Protein AF-A0A7S3DWT5-F1 (afdb_monomer)

Radius of gyration: 34.5 Å; Cα contacts (8 Å, |Δi|>4): 45; chains: 1; bounding box: 76×50×93 Å

Sequence (150 aa):
YCMEPTTTLDHSQDEDDEPHQQQDGHSQRAEASSRASPSSTSQSESSSSGWTCEYCTFCNPRAQFLTCEMCQMVRHGTTAERNATTAVQTTPRDAPPSQARVNHASQEDSHERRLIQERFQEMLQLQREMEQSLQFKSPSSSIVPCCSSA

Mean predicted aligned error: 20.9 Å

pLDDT: mean 72.63, std 17.85, range [43.81, 98.62]

Solvent-accessible surface area (backbone atoms only — not comparable to full-atom values): 10776 Å² total; per-residue (Å²): 140,84,84,81,87,86,77,85,86,82,84,86,77,92,78,88,82,77,82,83,80,80,84,82,89,82,83,86,82,93,78,92,77,85,88,79,86,81,83,72,80,74,77,80,65,88,66,67,63,42,47,66,37,91,86,78,67,48,75,35,66,54,60,87,55,59,46,35,87,88,78,63,48,68,63,86,76,83,74,84,71,78,84,78,84,86,76,87,80,94,77,93,76,96,69,85,78,77,76,76,70,68,62,59,66,58,50,54,55,55,50,52,53,50,53,52,51,50,54,52,50,50,51,54,50,52,53,50,51,52,53,52,56,55,60,74,64,54,74,77,78,73,75,72,78,79,81,80,83,130

Secondary structure (DSSP, 8-sta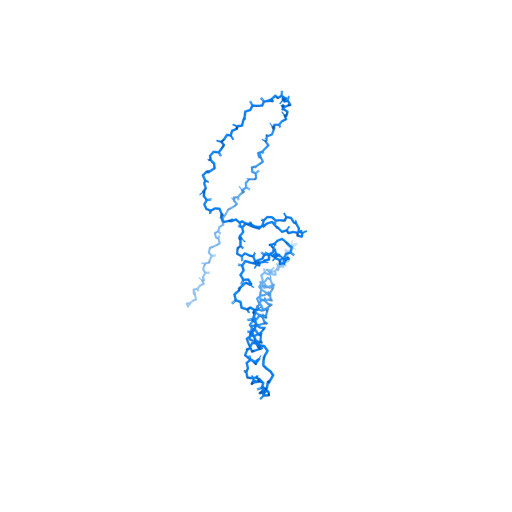te):
--------------------------------------------------EE-TTT--EES-TT-SB-TTT-PBPTT-TTSTTSS-------------GGGHHHHHHHHHHHHHHHHHHHHHHHHHHHHHHHHHHHTS------------

Organism: NCBI:txid265537

Structure (mmCIF, N/CA/C/O backbone):
data_AF-A0A7S3DWT5-F1
#
_entry.id   AF-A0A7S3DWT5-F1
#
loop_
_atom_site.group_PDB
_atom_site.id
_atom_site.type_symbol
_atom_site.label_atom_id
_atom_site.label_alt_id
_atom_site.label_comp_id
_atom_site.label_asym_id
_atom_site.label_entity_id
_atom_site.label_seq_id
_atom_site.pdbx_PDB_ins_code
_atom_site.Cartn_x
_atom_site.Cartn_y
_atom_site.Cartn_z
_atom_site.occupancy
_atom_site.B_iso_or_equiv
_atom_site.auth_seq_id
_atom_site.auth_comp_id
_atom_site.auth_asym_id
_atom_site.auth_atom_id
_atom_site.pdbx_PDB_model_num
ATOM 1 N N . TYR A 1 1 ? 2.641 10.575 56.940 1.00 43.81 1 TYR A N 1
ATOM 2 C CA . TYR A 1 1 ? 2.429 11.592 55.896 1.00 43.81 1 TYR A CA 1
ATOM 3 C C . TYR A 1 1 ? 2.247 10.858 54.583 1.00 43.81 1 TYR A C 1
ATOM 5 O O . TYR A 1 1 ? 3.229 10.487 53.960 1.00 43.81 1 TYR A O 1
ATOM 13 N N . CYS A 1 2 ? 0.997 10.566 54.233 1.00 47.12 2 CYS A N 1
ATOM 14 C CA . CYS A 1 2 ? 0.618 10.039 52.927 1.00 47.12 2 CYS A CA 1
ATOM 15 C C . CYS A 1 2 ? -0.131 11.169 52.228 1.00 47.12 2 CYS A C 1
ATOM 17 O O . CYS A 1 2 ? -1.087 11.689 52.799 1.00 47.12 2 CYS A O 1
ATOM 19 N N . MET A 1 3 ? 0.346 11.596 51.063 1.00 60.84 3 MET A N 1
ATOM 20 C CA . MET A 1 3 ? -0.394 12.512 50.201 1.00 60.84 3 MET A CA 1
ATOM 21 C C . MET A 1 3 ? -0.996 11.685 49.072 1.00 60.84 3 MET A C 1
ATOM 23 O O . MET A 1 3 ? -0.262 11.019 48.345 1.00 60.84 3 MET A O 1
ATOM 27 N N . GLU A 1 4 ? -2.321 11.687 48.974 1.00 64.19 4 GLU A N 1
ATOM 28 C CA . GLU A 1 4 ? -3.053 11.082 47.862 1.00 64.19 4 GLU A CA 1
ATOM 29 C C . GLU A 1 4 ? -3.165 12.092 46.708 1.00 64.19 4 GLU A C 1
ATOM 31 O O . GLU A 1 4 ? -3.344 13.286 46.969 1.00 64.19 4 GLU A O 1
ATOM 36 N N . PRO A 1 5 ? -3.058 11.662 45.437 1.00 69.88 5 PRO A N 1
ATOM 37 C CA . PRO A 1 5 ? -3.214 12.563 44.307 1.00 69.88 5 PRO A CA 1
ATOM 38 C C . PRO A 1 5 ? -4.693 12.737 43.935 1.00 69.88 5 PRO A C 1
ATOM 40 O O . PRO A 1 5 ? -5.355 11.817 43.456 1.00 69.88 5 PRO A O 1
ATOM 43 N N . THR A 1 6 ? -5.189 13.961 44.100 1.00 66.88 6 THR A N 1
ATOM 44 C CA . THR A 1 6 ? -6.452 14.433 43.526 1.00 66.88 6 THR A CA 1
ATOM 45 C C . THR A 1 6 ? -6.282 14.572 42.014 1.00 66.88 6 THR A C 1
ATOM 47 O O . THR A 1 6 ? -5.525 15.427 41.557 1.00 66.88 6 THR A O 1
ATOM 50 N N . THR A 1 7 ? -6.978 13.756 41.223 1.00 66.75 7 THR A N 1
ATOM 51 C CA . THR A 1 7 ? -7.114 13.992 39.778 1.00 66.75 7 THR A CA 1
ATOM 52 C C . THR A 1 7 ? -8.559 14.353 39.466 1.00 66.75 7 THR A C 1
ATOM 54 O O . THR A 1 7 ? -9.472 13.535 39.511 1.00 66.75 7 THR A O 1
ATOM 57 N N . THR A 1 8 ? -8.747 15.646 39.230 1.00 68.19 8 THR A N 1
ATOM 58 C CA . THR A 1 8 ? -9.941 16.280 38.679 1.00 68.19 8 THR A CA 1
ATOM 59 C C . THR A 1 8 ? -10.187 15.773 37.264 1.00 68.19 8 THR A C 1
ATOM 61 O O . THR A 1 8 ? -9.349 15.936 36.379 1.00 68.19 8 THR A O 1
ATOM 64 N N . LEU A 1 9 ? -11.344 15.147 37.085 1.00 62.72 9 LEU A N 1
ATOM 65 C CA . LEU A 1 9 ? -11.903 14.723 35.812 1.00 62.72 9 LEU A CA 1
ATOM 66 C C . LEU A 1 9 ? -12.648 15.931 35.235 1.00 62.72 9 LEU A C 1
ATOM 68 O O . LEU A 1 9 ? -13.751 16.238 35.683 1.00 62.72 9 LEU A O 1
ATOM 72 N N . ASP A 1 10 ? -11.998 16.657 34.326 1.00 63.50 10 ASP A N 1
ATOM 73 C CA . ASP A 1 10 ? -12.624 17.751 33.585 1.00 63.50 10 ASP A CA 1
ATOM 74 C C . ASP A 1 10 ? -13.220 17.231 32.272 1.00 63.50 10 ASP A C 1
ATOM 76 O O . ASP A 1 10 ? -12.711 16.302 31.641 1.00 63.50 10 ASP A O 1
ATOM 80 N N . HIS A 1 11 ? -14.370 17.798 31.951 1.00 70.75 11 HIS A N 1
ATOM 81 C CA . HIS A 1 11 ? -15.448 17.265 31.145 1.00 70.75 11 HIS A CA 1
ATOM 82 C C . HIS A 1 11 ? -15.814 18.358 30.153 1.00 70.75 11 HIS A C 1
ATOM 84 O O . HIS A 1 11 ? -16.359 19.367 30.584 1.00 70.75 11 HIS A O 1
ATOM 90 N N . SER A 1 12 ? -15.496 18.201 28.870 1.00 56.44 12 SER A N 1
ATOM 91 C CA . SER A 1 12 ? -15.912 19.093 27.771 1.00 56.44 12 SER A CA 1
ATOM 92 C C . SER A 1 12 ? -15.417 18.491 26.449 1.00 56.44 12 SER A C 1
ATOM 94 O O . SER A 1 12 ? -14.285 18.025 26.400 1.00 56.44 12 SER A O 1
ATOM 96 N N . GLN A 1 13 ? -16.117 18.497 25.325 1.00 56.56 13 GLN A N 1
ATOM 97 C CA . GLN A 1 13 ? -17.511 18.763 24.997 1.00 56.56 13 GLN A CA 1
ATOM 98 C C . GLN A 1 13 ? -17.638 18.399 23.511 1.00 56.56 13 GLN A C 1
ATOM 100 O O . GLN A 1 13 ? -16.680 18.545 22.751 1.00 56.56 13 GLN A O 1
ATOM 105 N N . ASP A 1 14 ? -18.803 17.892 23.142 1.00 52.97 14 ASP A N 1
ATOM 106 C CA . ASP A 1 14 ? -19.285 17.664 21.787 1.00 52.97 14 ASP A CA 1
ATOM 107 C C . ASP A 1 14 ? -19.045 18.869 20.862 1.00 52.97 14 ASP A C 1
ATOM 109 O O . ASP A 1 14 ? -19.463 19.974 21.198 1.00 52.97 14 ASP A O 1
ATOM 113 N N . GLU A 1 15 ? -18.466 18.643 19.678 1.00 66.31 15 GLU A N 1
ATOM 114 C CA . GLU A 1 15 ? -18.734 19.478 18.501 1.00 66.31 15 GLU A CA 1
ATOM 115 C C . GLU A 1 15 ? -19.070 18.566 17.311 1.00 66.31 15 GLU A C 1
ATOM 117 O O . GLU A 1 15 ? -18.213 17.911 16.713 1.00 66.31 15 GLU A O 1
ATOM 122 N N . ASP A 1 16 ? -20.376 18.492 17.048 1.00 52.44 16 ASP A N 1
ATOM 123 C CA . ASP A 1 16 ? -21.021 18.108 15.798 1.00 52.44 16 ASP A CA 1
ATOM 124 C C . ASP A 1 16 ? -20.420 18.887 14.609 1.00 52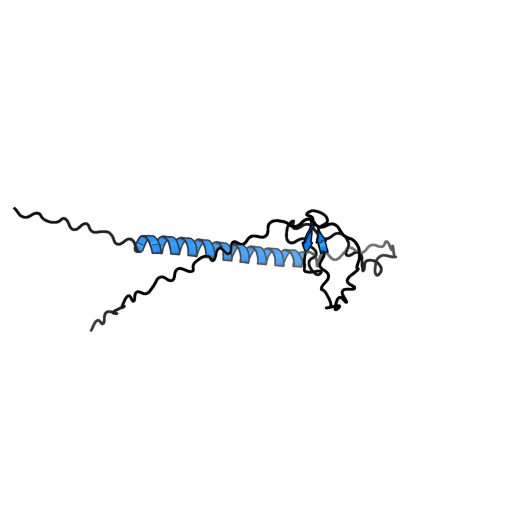.44 16 ASP A C 1
ATOM 126 O O . ASP A 1 16 ? -20.695 20.076 14.448 1.00 52.44 16 ASP A O 1
ATOM 130 N N . ASP A 1 17 ? -19.651 18.224 13.738 1.00 61.03 17 ASP A N 1
ATOM 131 C CA . ASP A 1 17 ? -19.318 18.767 12.413 1.00 61.03 17 ASP A CA 1
ATOM 132 C C . ASP A 1 17 ? -20.340 18.250 11.386 1.00 61.03 17 ASP A C 1
ATOM 134 O O . ASP A 1 17 ? -20.352 17.091 10.958 1.00 61.03 17 ASP A O 1
ATOM 138 N N . GLU A 1 18 ? -21.278 19.144 11.092 1.00 67.38 18 GLU A N 1
ATOM 139 C CA . GLU A 1 18 ? -22.415 19.046 10.186 1.00 67.38 18 GLU A CA 1
ATOM 140 C C . GLU A 1 18 ? -21.988 18.752 8.726 1.00 67.38 18 GLU A C 1
ATOM 142 O O . GLU A 1 18 ? -21.218 19.515 8.138 1.00 67.38 18 GLU A O 1
ATOM 147 N N . PRO A 1 19 ? -22.516 17.710 8.051 1.00 63.38 19 PRO A N 1
ATOM 148 C CA . PRO A 1 19 ? -22.250 17.510 6.630 1.00 63.38 19 PRO A CA 1
ATOM 149 C C . PRO A 1 19 ? -23.091 18.472 5.776 1.00 63.38 19 PRO A C 1
ATOM 151 O O . PRO A 1 19 ? -24.288 18.261 5.562 1.00 63.38 19 PRO A O 1
ATOM 154 N N . HIS A 1 20 ? -22.449 19.498 5.212 1.00 68.12 20 HIS A N 1
ATOM 155 C CA . HIS A 1 20 ? -23.043 20.360 4.188 1.00 68.12 20 HIS A CA 1
ATOM 156 C C . HIS A 1 20 ? -23.392 19.567 2.912 1.00 68.12 20 HIS A C 1
ATOM 158 O O . HIS A 1 20 ? -22.567 19.333 2.027 1.00 68.12 20 HIS A O 1
ATOM 164 N N . GLN A 1 21 ? -24.665 19.182 2.801 1.00 59.91 21 GLN A N 1
ATOM 165 C CA . GLN A 1 21 ? -25.312 18.808 1.547 1.00 59.91 21 GLN A CA 1
ATOM 166 C C . GLN A 1 21 ? -25.580 20.075 0.729 1.00 59.91 21 GLN A C 1
ATOM 168 O O . GLN A 1 21 ? -26.567 20.771 0.958 1.00 59.91 21 GLN A O 1
ATOM 173 N N . GLN A 1 22 ? -24.733 20.353 -0.259 1.00 62.69 22 GLN A N 1
ATOM 174 C CA . GLN A 1 22 ? -25.056 21.322 -1.301 1.00 62.69 22 GLN A CA 1
ATOM 175 C C . GLN A 1 22 ? -25.660 20.580 -2.498 1.00 62.69 22 GLN A C 1
ATOM 177 O O . GLN A 1 22 ? -24.966 20.048 -3.364 1.00 62.69 22 GLN A O 1
ATOM 182 N N . GLN A 1 23 ? -26.990 20.493 -2.480 1.00 61.69 23 GLN A N 1
ATOM 183 C CA . GLN A 1 23 ? -27.801 20.308 -3.677 1.00 61.69 23 GLN A CA 1
ATOM 184 C C . GLN A 1 23 ? -27.818 21.625 -4.450 1.00 61.69 23 GLN A C 1
ATOM 186 O O . GLN A 1 23 ? -27.981 22.664 -3.832 1.00 61.69 23 GLN A O 1
ATOM 191 N N . ASP A 1 24 ? -27.643 21.549 -5.767 1.00 58.19 24 ASP A N 1
ATOM 192 C CA . ASP A 1 24 ? -28.312 22.337 -6.815 1.00 58.19 24 ASP A CA 1
ATOM 193 C C . ASP A 1 24 ? -27.638 21.897 -8.133 1.00 58.19 24 ASP A C 1
ATOM 195 O O . ASP A 1 24 ? -26.430 21.990 -8.306 1.00 58.19 24 ASP A O 1
ATOM 199 N N . GLY A 1 25 ? -28.299 21.244 -9.084 1.00 51.94 25 GLY A N 1
ATOM 200 C CA . GLY A 1 25 ? -29.577 21.649 -9.642 1.00 51.94 25 GLY A CA 1
ATOM 201 C C . GLY A 1 25 ? -29.344 22.383 -10.965 1.00 51.94 25 GLY A C 1
ATOM 202 O O . GLY A 1 25 ? -29.682 23.550 -11.076 1.00 51.94 25 GLY A O 1
ATOM 203 N N . HIS A 1 26 ? -28.791 21.718 -11.989 1.00 57.47 26 HIS A N 1
ATOM 204 C CA . HIS A 1 26 ? -28.839 22.247 -13.358 1.00 57.47 26 HIS A CA 1
ATOM 205 C C . HIS A 1 26 ? -29.277 21.189 -14.368 1.00 57.47 26 HIS A C 1
ATOM 207 O O . HIS A 1 26 ? -28.498 20.454 -14.970 1.00 57.47 26 HIS A O 1
ATOM 213 N N . SER A 1 27 ? -30.597 21.157 -14.537 1.00 57.25 27 SER A N 1
ATOM 214 C CA . SER A 1 27 ? -31.298 20.547 -15.653 1.00 57.25 27 SER A CA 1
ATOM 215 C C . SER A 1 27 ? -31.296 21.515 -16.846 1.00 57.25 27 SER A C 1
ATOM 217 O O . SER A 1 27 ? -31.695 22.666 -16.707 1.00 57.25 27 SER A O 1
ATOM 219 N N . GLN A 1 28 ? -30.896 20.989 -18.006 1.00 59.44 28 GLN A N 1
ATOM 220 C CA . GLN A 1 28 ? -31.300 21.366 -19.368 1.00 59.44 28 GLN A CA 1
ATOM 221 C C . GLN A 1 28 ? -30.933 22.754 -19.925 1.00 59.44 28 GLN A C 1
ATOM 223 O O . GLN A 1 28 ? -31.577 23.757 -19.638 1.00 59.44 28 GLN A O 1
ATOM 228 N N . ARG A 1 29 ? -30.082 22.741 -20.962 1.00 53.97 29 ARG A N 1
ATOM 229 C CA . ARG A 1 29 ? -30.451 23.343 -22.254 1.00 53.97 29 ARG A CA 1
ATOM 230 C C . ARG A 1 29 ? -29.698 22.672 -23.405 1.00 53.97 29 ARG A C 1
ATOM 232 O O . ARG A 1 29 ? -28.477 22.740 -23.486 1.00 53.97 29 ARG A O 1
ATOM 239 N N . ALA A 1 30 ? -30.442 22.024 -24.295 1.00 54.12 30 ALA A N 1
ATOM 240 C CA . ALA A 1 30 ? -29.964 21.684 -25.625 1.00 54.12 30 ALA A CA 1
ATOM 241 C C . ALA A 1 30 ? -30.063 22.940 -26.500 1.00 54.12 30 ALA A C 1
ATOM 243 O O . ALA A 1 30 ? -31.168 23.414 -26.752 1.00 54.12 30 ALA A O 1
ATOM 244 N N . GLU A 1 31 ? -28.932 23.460 -26.976 1.00 56.03 31 GLU A N 1
ATOM 245 C CA . GLU A 1 31 ? -28.890 24.359 -28.130 1.00 56.03 31 GLU A CA 1
ATOM 246 C C . GLU A 1 31 ? -27.759 23.938 -29.065 1.00 56.03 31 GLU A C 1
ATOM 248 O O . GLU A 1 31 ? -26.578 23.947 -28.725 1.00 56.03 31 GLU A O 1
ATOM 253 N N . ALA A 1 32 ? -28.158 23.543 -30.268 1.00 61.03 32 ALA A N 1
ATOM 254 C CA . ALA A 1 32 ? -27.280 23.393 -31.405 1.00 61.03 32 ALA A CA 1
ATOM 255 C C . ALA A 1 32 ? -26.957 24.786 -31.970 1.00 61.03 32 ALA A C 1
ATOM 257 O O . ALA A 1 32 ? -27.869 25.483 -32.409 1.00 61.03 32 ALA A O 1
ATOM 258 N N . SER A 1 33 ? -25.680 25.178 -32.019 1.00 57.78 33 SER A N 1
ATOM 259 C CA . SER A 1 33 ? -25.132 26.018 -33.099 1.00 57.78 33 SER A CA 1
ATOM 260 C C . SER A 1 33 ? -23.624 26.231 -32.972 1.00 57.78 33 SER A C 1
ATOM 262 O O . SER A 1 33 ? -23.136 26.932 -32.098 1.00 57.78 33 SER A O 1
ATOM 264 N N . SER A 1 34 ? -22.911 25.614 -33.910 1.00 54.72 34 SER A N 1
ATOM 265 C CA . SER A 1 34 ? -21.916 26.231 -34.791 1.00 54.72 34 SER A CA 1
ATOM 266 C C . SER A 1 34 ? -20.985 27.334 -34.260 1.00 54.72 34 SER A C 1
ATOM 268 O O . SER A 1 34 ? -21.383 28.477 -34.082 1.00 54.72 34 SER A O 1
ATOM 270 N N . ARG A 1 35 ? -19.687 26.999 -34.326 1.00 57.56 35 ARG A N 1
ATOM 271 C CA . ARG A 1 35 ? -18.543 27.868 -34.672 1.00 57.56 35 ARG A CA 1
ATOM 272 C C . ARG A 1 35 ? -18.218 29.030 -33.722 1.00 57.56 35 ARG A C 1
ATOM 274 O O . ARG A 1 35 ? -18.652 30.152 -33.935 1.00 57.56 35 ARG A O 1
ATOM 281 N N . ALA A 1 36 ? -17.230 28.794 -32.864 1.00 51.03 36 ALA A N 1
ATOM 282 C CA . ALA A 1 36 ? -15.973 29.550 -32.857 1.00 51.03 36 ALA A CA 1
ATOM 283 C C . ALA A 1 36 ? -14.959 28.798 -31.988 1.00 51.03 36 ALA A C 1
ATOM 285 O O . ALA A 1 36 ? -15.273 28.423 -30.864 1.00 51.03 36 ALA A O 1
ATOM 286 N N . SER A 1 37 ? -13.765 28.550 -32.523 1.00 56.41 37 SER A N 1
ATOM 287 C CA . SER A 1 37 ? -12.651 27.948 -31.794 1.00 56.41 37 SER A CA 1
ATOM 288 C C . SER A 1 37 ? -12.137 28.928 -30.734 1.00 56.41 37 SER A C 1
ATOM 290 O O . SER A 1 37 ? -11.620 29.981 -31.117 1.00 56.41 37 SER A O 1
ATOM 292 N N . PRO A 1 38 ? -12.220 28.626 -29.427 1.00 55.09 38 PRO A N 1
ATOM 293 C CA . PRO A 1 38 ? -11.412 29.335 -28.455 1.00 55.09 38 PRO A CA 1
ATOM 294 C C . PRO A 1 38 ? -9.979 28.820 -28.593 1.00 55.09 38 PRO A C 1
ATOM 296 O O . PRO A 1 38 ? -9.657 27.693 -28.221 1.00 55.09 38 PRO A O 1
ATOM 299 N N . SER A 1 39 ? -9.113 29.649 -29.169 1.00 51.88 39 SER A N 1
ATOM 300 C CA . SER A 1 39 ? -7.667 29.501 -29.045 1.00 51.88 39 SER A CA 1
ATOM 301 C C . SER A 1 39 ? -7.296 29.755 -27.586 1.00 51.88 39 SER A C 1
ATOM 303 O O . SER A 1 39 ? -6.942 30.866 -27.199 1.00 51.88 39 SER A O 1
ATOM 305 N N . SER A 1 40 ? -7.445 28.728 -26.756 1.00 51.06 40 SER A N 1
ATOM 306 C CA . SER A 1 40 ? -6.902 28.705 -25.409 1.00 51.06 40 SER A CA 1
ATOM 307 C C . SER A 1 40 ? -5.385 28.653 -25.532 1.00 51.06 40 SER A C 1
ATOM 309 O O . SER A 1 40 ? -4.804 27.618 -25.847 1.00 51.06 40 SER A O 1
ATOM 311 N N . THR A 1 41 ? -4.746 29.797 -25.311 1.00 53.34 41 THR A N 1
ATOM 312 C CA . THR A 1 41 ? -3.315 29.888 -25.035 1.00 53.34 41 THR A CA 1
ATOM 313 C C . THR A 1 41 ? -3.053 29.146 -23.726 1.00 53.34 41 THR A C 1
ATOM 315 O O . THR A 1 41 ? -3.146 29.719 -22.642 1.00 53.34 41 THR A O 1
ATOM 318 N N . SER A 1 42 ? -2.801 27.842 -23.828 1.00 51.69 42 SER A N 1
ATOM 319 C CA . SER A 1 42 ? -2.324 27.009 -22.733 1.00 51.69 42 SER A CA 1
ATOM 320 C C . SER A 1 42 ? -0.963 27.540 -22.306 1.00 51.69 42 SER A C 1
ATOM 322 O O . SER A 1 42 ? 0.018 27.441 -23.041 1.00 51.69 42 SER A O 1
ATOM 324 N N . GLN A 1 43 ? -0.922 28.152 -21.127 1.00 49.22 43 GLN A N 1
ATOM 325 C CA . GLN A 1 43 ? 0.325 28.395 -20.427 1.00 49.22 43 GLN A CA 1
ATOM 326 C C . GLN A 1 43 ? 0.957 27.027 -20.184 1.00 49.22 43 GLN A C 1
ATOM 328 O O . GLN A 1 43 ? 0.389 26.185 -19.491 1.00 49.22 43 GLN A O 1
ATOM 333 N N . SER A 1 44 ? 2.090 26.784 -20.835 1.00 49.78 44 SER A N 1
ATOM 334 C CA . SER A 1 44 ? 2.912 25.596 -20.657 1.00 49.78 44 SER A CA 1
ATOM 335 C C . SER A 1 44 ? 3.575 25.649 -19.282 1.00 49.78 44 SER A C 1
ATOM 337 O O . SER A 1 44 ? 4.782 25.851 -19.168 1.00 49.78 44 SER A O 1
ATOM 339 N N . GLU A 1 45 ? 2.785 25.491 -18.221 1.00 54.84 45 GLU A N 1
ATOM 340 C CA . GLU A 1 45 ? 3.309 24.951 -16.977 1.00 54.84 45 GLU A CA 1
ATOM 341 C C . GLU A 1 45 ? 3.918 23.606 -17.347 1.00 54.84 45 GLU A C 1
ATOM 343 O O . GLU A 1 45 ? 3.262 22.785 -17.994 1.00 54.84 45 GLU A O 1
ATOM 348 N N . SER A 1 46 ? 5.201 23.433 -17.031 1.00 58.69 46 SER A N 1
ATOM 349 C CA . SER A 1 46 ? 5.981 22.213 -17.220 1.00 58.69 46 SER A CA 1
ATOM 350 C C . SER A 1 46 ? 5.279 21.059 -16.509 1.00 58.69 46 SER A C 1
ATOM 352 O O . SER A 1 46 ? 5.561 20.734 -15.356 1.00 58.69 46 SER A O 1
ATOM 354 N N . SER A 1 47 ? 4.289 20.510 -17.198 1.00 56.03 47 SER A N 1
ATOM 355 C CA . SER A 1 47 ? 3.341 19.542 -16.698 1.00 56.03 47 SER A CA 1
ATOM 356 C C . SER A 1 47 ? 4.126 18.256 -16.639 1.00 56.03 47 SER A C 1
ATOM 358 O O . SER A 1 47 ? 4.531 17.712 -17.665 1.00 56.03 47 SER A O 1
ATOM 360 N N . SER A 1 48 ? 4.418 17.818 -15.420 1.00 66.44 48 SER A N 1
ATOM 361 C CA . SER A 1 48 ? 4.928 16.486 -15.148 1.00 66.44 48 SER A CA 1
ATOM 362 C C . SER A 1 48 ? 3.973 15.503 -15.818 1.00 66.44 48 SER A C 1
ATOM 364 O O . SER A 1 48 ? 2.875 15.239 -15.338 1.00 66.44 48 SER A O 1
ATOM 366 N N . SER A 1 49 ? 4.346 15.052 -17.014 1.00 81.75 49 SER A N 1
ATOM 367 C CA . SER A 1 49 ? 3.454 14.307 -17.887 1.00 81.75 49 SER A CA 1
ATOM 368 C C . SER A 1 49 ? 3.262 12.925 -17.281 1.00 81.75 49 SER A C 1
ATOM 370 O O . SER A 1 49 ? 4.113 12.044 -17.435 1.00 81.75 49 SER A O 1
ATOM 372 N N . GLY A 1 50 ? 2.171 12.762 -16.536 1.00 90.44 50 GLY A N 1
ATOM 373 C CA . GLY A 1 50 ? 1.700 11.468 -16.071 1.00 90.44 50 GLY A CA 1
ATOM 374 C C . GLY A 1 50 ? 1.514 10.477 -17.226 1.00 90.44 50 GLY A C 1
ATOM 375 O O . GLY A 1 50 ? 1.622 10.824 -18.402 1.00 90.44 50 GLY A O 1
ATOM 376 N N . TRP A 1 51 ? 1.244 9.217 -16.899 1.00 93.94 51 TRP A N 1
ATOM 377 C CA . TRP A 1 51 ? 1.031 8.166 -17.893 1.00 93.94 51 TRP A CA 1
ATOM 378 C C . TRP A 1 51 ? -0.245 7.377 -17.612 1.00 93.94 51 TRP A C 1
ATOM 380 O O . TRP A 1 51 ? -0.569 7.059 -16.466 1.00 93.94 51 TRP A O 1
ATOM 390 N N . THR A 1 52 ? -0.966 7.032 -18.672 1.00 94.81 52 THR A N 1
ATOM 391 C CA . THR A 1 52 ? -2.184 6.222 -18.583 1.00 94.81 52 THR A CA 1
ATOM 392 C C . THR A 1 52 ? -1.826 4.742 -18.623 1.00 94.81 52 THR A C 1
ATOM 394 O O . THR A 1 52 ? -1.079 4.302 -19.494 1.00 94.81 52 THR A O 1
ATOM 397 N N . CYS A 1 53 ? -2.342 3.967 -17.671 1.00 95.50 53 CYS A N 1
ATOM 398 C CA . CYS A 1 53 ? -2.109 2.532 -17.613 1.00 95.50 53 CYS A CA 1
ATOM 399 C C . 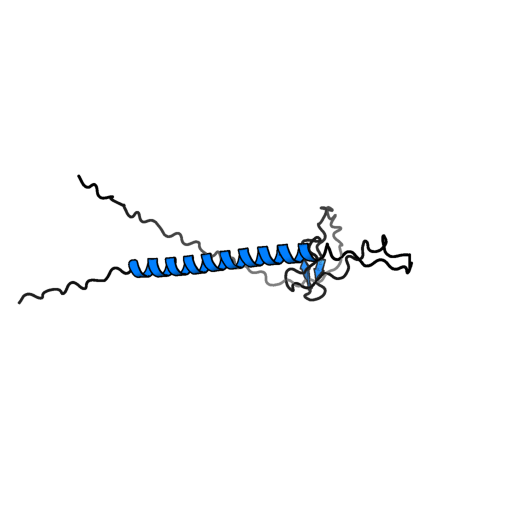CYS A 1 53 ? -2.808 1.804 -18.764 1.00 95.50 53 CYS A C 1
ATOM 401 O O . CYS A 1 53 ? -4.023 1.900 -18.905 1.00 95.50 53 CYS A O 1
ATOM 403 N N . GLU A 1 54 ? -2.063 1.011 -19.531 1.00 95.38 54 GLU A N 1
ATOM 404 C CA . GLU A 1 54 ? -2.613 0.216 -20.640 1.00 95.38 54 GLU A CA 1
ATOM 405 C C . GLU A 1 54 ? -3.539 -0.920 -20.170 1.00 95.38 54 GLU A C 1
ATOM 407 O O . GLU A 1 54 ? -4.380 -1.379 -20.936 1.00 95.38 54 GLU A O 1
ATOM 412 N N . TYR A 1 55 ? -3.425 -1.351 -18.908 1.00 96.06 55 TYR A N 1
ATOM 413 C CA . TYR A 1 55 ? -4.217 -2.457 -18.357 1.00 96.06 55 TYR A CA 1
ATOM 414 C C . TYR A 1 55 ? -5.551 -2.012 -17.760 1.00 96.06 55 TYR A C 1
ATOM 416 O O . TYR A 1 55 ? -6.583 -2.608 -18.049 1.00 96.06 55 TYR A O 1
ATOM 424 N N . CYS A 1 56 ? -5.539 -0.988 -16.901 1.00 96.81 56 CYS A N 1
ATOM 425 C CA . CYS A 1 56 ? -6.739 -0.537 -16.186 1.00 96.81 56 CYS A CA 1
ATOM 426 C C . CYS A 1 56 ? -7.201 0.871 -16.568 1.00 96.81 56 CYS A C 1
ATOM 428 O O . CYS A 1 56 ? -8.151 1.375 -15.977 1.00 96.81 56 CYS A O 1
ATOM 430 N N . THR A 1 57 ? -6.544 1.529 -17.528 1.00 96.19 57 THR A N 1
ATOM 431 C CA . THR A 1 57 ? -6.860 2.888 -18.017 1.00 96.19 57 THR A CA 1
ATOM 432 C C . THR A 1 57 ? -6.722 4.020 -16.990 1.00 96.19 57 THR A C 1
ATOM 434 O O . THR A 1 57 ? -7.058 5.164 -17.277 1.00 96.19 57 THR A O 1
ATOM 437 N N . PHE A 1 58 ? -6.168 3.741 -15.806 1.00 96.56 58 PHE A N 1
ATOM 438 C CA . PHE A 1 58 ? -5.930 4.747 -14.770 1.00 96.56 58 PHE A CA 1
ATOM 439 C C . PHE A 1 58 ? -4.830 5.746 -15.169 1.00 96.56 58 PHE A C 1
ATOM 441 O O . PHE A 1 58 ? -3.766 5.347 -15.650 1.00 96.56 58 PHE A O 1
ATOM 448 N N . CYS A 1 59 ? -5.060 7.040 -14.931 1.00 95.81 59 CYS A N 1
ATOM 449 C CA . CYS A 1 59 ? -4.088 8.110 -15.171 1.00 95.81 59 CYS A CA 1
ATOM 450 C C . CYS A 1 59 ? -3.138 8.261 -13.975 1.00 95.81 59 CYS A C 1
ATOM 452 O O . CYS A 1 59 ? -3.508 8.838 -12.958 1.00 95.81 59 CYS A O 1
ATOM 454 N N . ASN A 1 60 ? -1.899 7.781 -14.106 1.00 95.00 60 ASN A N 1
ATOM 455 C CA . ASN A 1 60 ? -0.868 7.911 -13.077 1.00 95.00 60 ASN A CA 1
ATOM 456 C C . ASN A 1 60 ? -0.226 9.304 -13.180 1.00 95.00 60 ASN A C 1
ATOM 458 O O . ASN A 1 60 ? 0.482 9.559 -14.156 1.00 95.00 60 ASN A O 1
ATOM 462 N N . PRO A 1 61 ? -0.409 10.208 -12.200 1.00 92.12 61 PRO A N 1
ATOM 463 C CA . PRO A 1 61 ? 0.033 11.603 -12.314 1.00 92.12 61 PRO A CA 1
ATOM 464 C C . PRO A 1 61 ? 1.558 11.765 -12.296 1.00 92.12 61 PRO A C 1
ATOM 466 O O . PRO A 1 61 ? 2.088 12.793 -12.699 1.00 92.12 61 PRO A O 1
ATOM 469 N N . ARG A 1 62 ? 2.288 10.752 -11.825 1.00 89.56 62 ARG A N 1
ATOM 470 C CA . ARG A 1 62 ? 3.727 10.835 -11.583 1.00 89.56 62 ARG A CA 1
ATOM 471 C C . ARG A 1 62 ? 4.493 9.973 -12.588 1.00 89.56 62 ARG A C 1
ATOM 473 O O . ARG A 1 62 ? 4.517 8.748 -12.481 1.00 89.56 62 ARG A O 1
ATOM 480 N N . ALA A 1 63 ? 5.172 10.624 -13.533 1.00 84.94 63 ALA A N 1
ATOM 481 C CA . ALA A 1 63 ? 5.952 9.976 -14.594 1.00 84.94 63 ALA A CA 1
ATOM 482 C C . ALA A 1 63 ? 7.051 9.023 -14.082 1.00 84.94 63 ALA A C 1
ATOM 484 O O . ALA A 1 63 ? 7.418 8.083 -14.786 1.00 84.94 63 ALA A O 1
ATOM 485 N N . GLN A 1 64 ? 7.559 9.270 -12.867 1.00 85.19 64 GLN A N 1
ATOM 486 C CA . GLN A 1 64 ? 8.615 8.480 -12.223 1.00 85.19 64 GLN A CA 1
ATOM 487 C C . GLN A 1 64 ? 8.164 7.089 -11.753 1.00 85.19 64 GLN A C 1
ATOM 489 O O . GLN A 1 64 ? 9.010 6.235 -11.498 1.00 85.19 64 GLN A O 1
ATOM 494 N N . PHE A 1 65 ? 6.856 6.842 -11.616 1.00 87.81 65 PHE A N 1
ATOM 495 C CA . PHE A 1 65 ? 6.371 5.531 -11.195 1.00 87.81 65 PHE A CA 1
ATOM 496 C C . PHE A 1 65 ? 6.393 4.577 -12.381 1.00 87.81 65 PHE A C 1
ATOM 498 O O . PHE A 1 65 ? 5.765 4.823 -13.411 1.00 87.81 65 PHE A O 1
ATOM 505 N N . LEU A 1 66 ? 7.120 3.474 -12.209 1.00 92.88 66 LEU A N 1
ATOM 506 C CA . LEU A 1 66 ? 7.181 2.379 -13.175 1.00 92.88 66 LEU A CA 1
ATOM 507 C C . LEU A 1 66 ? 6.018 1.395 -13.016 1.00 92.88 66 LEU A C 1
ATOM 509 O O . LEU A 1 66 ? 5.887 0.496 -13.836 1.00 92.88 66 LEU A O 1
ATOM 513 N N . THR A 1 67 ? 5.181 1.549 -11.990 1.00 95.38 67 THR A N 1
ATOM 514 C CA . THR A 1 67 ? 4.016 0.703 -11.711 1.00 95.38 67 THR A CA 1
ATOM 515 C C . THR A 1 67 ? 2.759 1.551 -11.590 1.00 95.38 67 THR A C 1
ATOM 517 O O . THR A 1 67 ? 2.808 2.699 -11.147 1.00 95.38 67 THR A O 1
ATOM 520 N N . CYS A 1 68 ? 1.627 1.003 -12.025 1.00 96.31 68 CYS A N 1
ATOM 521 C CA . CYS A 1 68 ? 0.342 1.671 -11.892 1.00 96.31 68 CYS A CA 1
ATOM 522 C C . CYS A 1 68 ? -0.125 1.652 -10.433 1.00 96.31 68 CYS A C 1
ATOM 524 O O . CYS A 1 68 ? -0.145 0.595 -9.814 1.00 96.31 68 CYS A O 1
ATOM 526 N N . GLU A 1 69 ? -0.577 2.787 -9.908 1.00 96.50 69 GLU A N 1
ATOM 527 C CA . GLU A 1 69 ? -1.075 2.886 -8.527 1.00 96.50 69 GLU A CA 1
ATOM 528 C C . GLU A 1 69 ? -2.352 2.059 -8.298 1.00 96.50 69 GLU A C 1
ATOM 530 O O . GLU A 1 69 ? -2.558 1.507 -7.223 1.00 96.50 69 GLU A O 1
ATOM 535 N N . MET A 1 70 ? -3.178 1.911 -9.339 1.00 97.06 70 MET A N 1
ATOM 536 C CA . MET A 1 70 ? -4.463 1.217 -9.251 1.00 97.06 70 MET A CA 1
ATOM 537 C C . MET A 1 70 ? -4.341 -0.306 -9.397 1.00 97.06 70 MET A C 1
ATOM 539 O O . MET A 1 70 ? -4.905 -1.054 -8.607 1.00 97.06 70 MET A O 1
ATOM 543 N N . CYS A 1 71 ? -3.634 -0.786 -10.426 1.00 96.94 71 CYS A N 1
ATOM 544 C CA . CYS A 1 71 ? -3.563 -2.223 -10.740 1.00 96.94 71 CYS A CA 1
ATOM 545 C C . CYS A 1 71 ? -2.189 -2.854 -10.494 1.00 96.94 71 CYS A C 1
ATOM 547 O O . CYS A 1 71 ? -2.011 -4.036 -10.766 1.00 96.94 71 CYS A O 1
ATOM 549 N N . GLN A 1 72 ? -1.209 -2.070 -10.035 1.00 96.81 72 GLN A N 1
ATOM 550 C CA . GLN A 1 72 ? 0.173 -2.495 -9.774 1.00 96.81 72 GLN A CA 1
ATOM 551 C C . GLN A 1 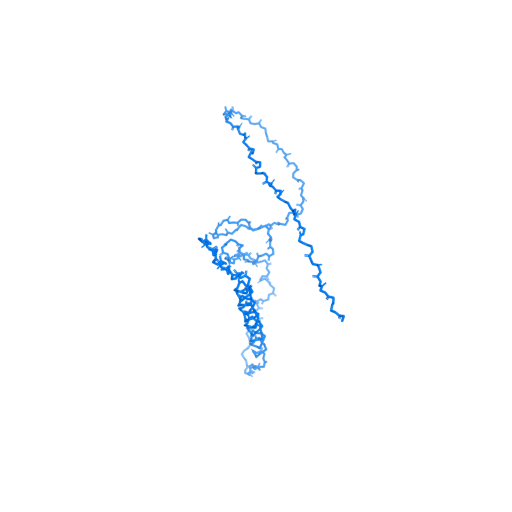72 ? 0.935 -3.047 -10.995 1.00 96.81 72 GLN A C 1
ATOM 553 O O . GLN A 1 72 ? 2.083 -3.468 -10.868 1.00 96.81 72 GLN A O 1
ATOM 558 N N . MET A 1 73 ? 0.355 -2.985 -12.199 1.00 96.88 73 MET A N 1
ATOM 559 C CA . MET A 1 73 ? 1.021 -3.416 -13.428 1.00 96.88 73 MET A CA 1
ATOM 560 C C . MET A 1 73 ? 2.157 -2.472 -13.819 1.00 96.88 73 MET A C 1
ATOM 562 O O . MET A 1 73 ? 2.042 -1.249 -13.704 1.00 96.88 73 MET A O 1
ATOM 566 N N . VAL A 1 74 ? 3.250 -3.051 -14.316 1.00 94.56 74 VAL A N 1
ATOM 567 C CA . VAL A 1 74 ? 4.437 -2.317 -14.769 1.00 94.56 74 VAL A CA 1
ATOM 568 C C . VAL A 1 74 ? 4.129 -1.549 -16.059 1.00 94.56 74 VAL A C 1
ATOM 570 O O . VAL A 1 74 ? 3.465 -2.057 -16.962 1.00 94.56 74 VAL A O 1
ATOM 573 N N . ARG A 1 75 ? 4.626 -0.316 -16.160 1.00 92.88 75 ARG A N 1
ATOM 574 C CA . ARG A 1 75 ? 4.546 0.521 -17.358 1.00 92.88 75 ARG A CA 1
ATOM 575 C C . ARG A 1 75 ? 5.375 -0.103 -18.478 1.00 92.88 75 ARG A C 1
ATOM 577 O O . ARG A 1 75 ? 6.600 -0.185 -18.386 1.00 92.88 75 ARG A O 1
ATOM 584 N N . HIS A 1 76 ? 4.725 -0.481 -19.570 1.00 84.44 76 HIS A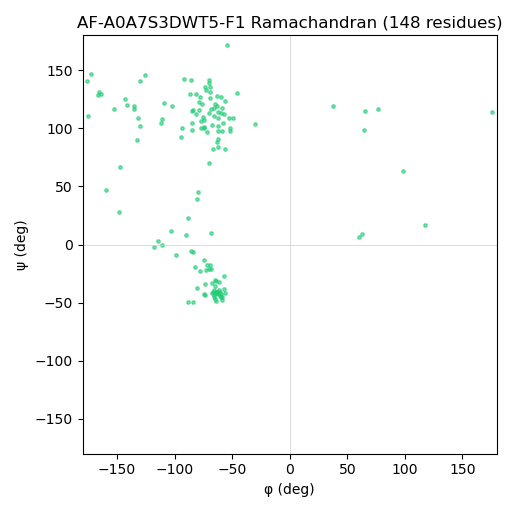 N 1
ATOM 585 C CA . HIS A 1 76 ? 5.413 -0.877 -20.792 1.00 84.44 76 HIS A CA 1
ATOM 586 C C . HIS A 1 76 ? 5.875 0.396 -21.520 1.00 84.44 76 HIS A C 1
ATOM 588 O O . HIS A 1 76 ? 5.085 1.313 -21.720 1.00 84.44 76 HIS A O 1
ATOM 594 N N . GLY A 1 77 ? 7.163 0.510 -21.866 1.00 70.44 77 GLY A N 1
ATOM 595 C CA . GLY A 1 77 ? 7.616 1.556 -22.798 1.00 70.44 77 GLY A CA 1
ATOM 596 C C . GLY A 1 77 ? 8.610 2.611 -22.304 1.00 70.44 77 GLY A C 1
ATOM 597 O O . GLY A 1 77 ? 8.817 3.593 -23.010 1.00 70.44 77 GLY A O 1
ATOM 598 N N . THR A 1 78 ? 9.329 2.429 -21.193 1.00 59.25 78 THR A N 1
ATOM 599 C CA . THR A 1 78 ? 10.563 3.215 -20.947 1.00 59.25 78 THR A CA 1
ATOM 600 C C . THR A 1 78 ? 11.761 2.651 -21.726 1.00 59.25 78 THR A C 1
ATOM 602 O O . THR A 1 78 ? 12.874 2.530 -21.227 1.00 59.25 78 THR A O 1
ATOM 605 N N . THR A 1 79 ? 11.566 2.325 -23.004 1.00 54.34 79 THR A N 1
ATOM 606 C CA . THR A 1 79 ? 12.638 2.035 -23.974 1.00 54.34 79 THR A CA 1
ATOM 607 C C . THR A 1 79 ? 13.249 3.324 -24.533 1.00 54.34 79 THR A C 1
ATOM 609 O O . THR A 1 79 ? 13.551 3.406 -25.717 1.00 54.34 79 THR A O 1
ATOM 612 N N . ALA A 1 80 ? 13.434 4.349 -23.697 1.00 55.12 80 ALA A N 1
ATOM 613 C CA . ALA A 1 80 ? 14.094 5.588 -24.108 1.00 55.12 80 ALA A CA 1
ATOM 614 C C . ALA A 1 80 ? 15.631 5.530 -23.992 1.00 55.12 80 ALA A C 1
ATOM 616 O O . ALA A 1 80 ? 16.287 6.450 -24.460 1.00 55.12 80 ALA A O 1
ATOM 617 N N . GLU A 1 81 ? 16.232 4.459 -23.447 1.00 52.59 81 GLU A N 1
ATOM 618 C CA . GLU A 1 81 ? 17.701 4.412 -23.296 1.00 52.59 81 GLU A CA 1
ATOM 619 C C . GLU A 1 81 ? 18.353 3.022 -23.409 1.00 52.59 81 GLU A C 1
ATOM 621 O O . GLU A 1 81 ? 19.438 2.778 -22.891 1.00 52.59 81 GLU A O 1
ATOM 626 N N . ARG A 1 82 ? 17.756 2.085 -24.161 1.00 51.62 82 ARG A N 1
ATOM 627 C CA . ARG A 1 82 ? 18.427 0.805 -24.486 1.00 51.62 82 ARG A CA 1
ATOM 628 C C . ARG A 1 82 ? 19.294 0.852 -25.752 1.00 51.62 82 ARG A C 1
ATOM 630 O O . ARG A 1 82 ? 19.573 -0.190 -26.331 1.00 51.62 82 ARG A O 1
ATOM 637 N N . ASN A 1 83 ? 19.737 2.044 -26.161 1.00 52.28 83 ASN A N 1
ATOM 638 C CA . ASN A 1 83 ? 20.607 2.241 -27.327 1.00 52.28 83 ASN A CA 1
ATOM 639 C C . ASN A 1 83 ? 22.086 2.511 -26.982 1.00 52.28 83 ASN A C 1
ATOM 641 O O . ASN A 1 83 ? 22.849 2.858 -27.877 1.00 52.28 83 ASN A O 1
ATOM 645 N N . ALA A 1 84 ? 22.522 2.323 -25.727 1.00 55.12 84 ALA A N 1
ATOM 646 C CA . ALA A 1 84 ? 23.905 2.620 -25.332 1.00 55.12 84 ALA A CA 1
ATOM 647 C C . ALA A 1 84 ? 24.757 1.439 -24.832 1.00 55.12 84 ALA A C 1
ATOM 649 O O . ALA A 1 84 ? 25.928 1.666 -24.531 1.00 55.12 84 ALA A O 1
ATOM 650 N N . THR A 1 85 ? 24.273 0.191 -24.708 1.00 5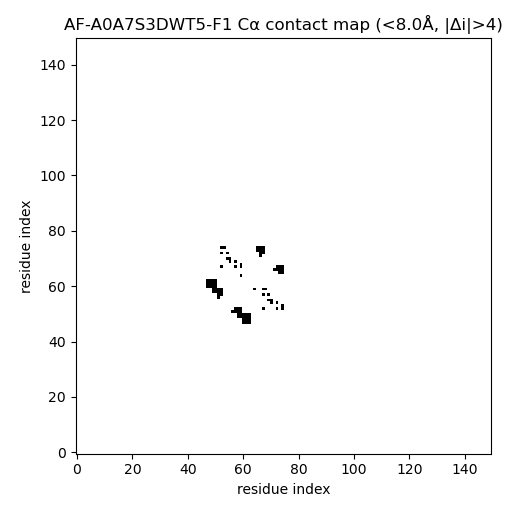2.88 85 THR A N 1
ATOM 651 C CA . THR A 1 85 ? 25.177 -0.897 -24.243 1.00 52.88 85 THR A CA 1
ATOM 652 C C . THR A 1 85 ? 24.739 -2.326 -24.571 1.00 52.88 85 THR A C 1
ATOM 654 O O . THR A 1 85 ? 24.780 -3.209 -23.716 1.00 52.88 85 THR A O 1
ATOM 657 N N . THR A 1 86 ? 24.317 -2.630 -25.799 1.00 52.78 86 THR A N 1
ATOM 658 C CA . THR A 1 86 ? 24.251 -4.046 -26.214 1.00 52.78 86 THR A CA 1
ATOM 659 C C . THR A 1 86 ? 24.543 -4.206 -27.696 1.00 52.78 86 THR A C 1
ATOM 661 O O . THR A 1 86 ? 23.694 -4.592 -28.491 1.00 52.78 86 THR A O 1
ATOM 664 N N . ALA A 1 87 ? 25.783 -3.915 -28.067 1.00 52.72 87 ALA A N 1
ATOM 665 C CA . ALA A 1 87 ? 26.364 -4.446 -29.283 1.00 52.72 87 ALA A CA 1
ATOM 666 C C . ALA A 1 87 ? 27.829 -4.795 -28.999 1.00 52.72 87 ALA A C 1
ATOM 668 O O . ALA A 1 87 ? 28.616 -3.907 -28.691 1.00 52.72 87 ALA A O 1
ATOM 669 N N . VAL A 1 88 ? 28.157 -6.084 -29.177 1.00 50.72 88 VAL A N 1
ATOM 670 C CA . VAL A 1 88 ? 29.513 -6.622 -29.395 1.00 50.72 88 VAL A CA 1
ATOM 671 C C . VAL A 1 88 ? 30.363 -6.699 -28.101 1.00 50.72 88 VAL A C 1
ATOM 673 O O . VAL A 1 88 ? 30.657 -5.697 -27.479 1.00 50.72 88 VAL A O 1
ATOM 676 N N . GLN A 1 89 ? 30.799 -7.858 -27.597 1.00 48.16 89 GLN A N 1
ATOM 677 C CA . GLN A 1 89 ? 31.614 -8.830 -28.320 1.00 48.16 89 GLN A CA 1
ATOM 678 C C . GLN A 1 89 ? 31.645 -10.188 -27.596 1.00 48.16 89 GLN A C 1
ATOM 680 O O . GLN A 1 89 ? 31.924 -10.295 -26.404 1.00 48.16 89 GLN A O 1
ATOM 685 N N . THR A 1 90 ? 31.395 -11.234 -28.370 1.00 56.03 90 THR A N 1
ATOM 686 C CA . THR A 1 90 ? 31.751 -12.624 -28.101 1.00 56.03 90 THR A CA 1
ATOM 687 C C . THR A 1 90 ? 33.264 -12.772 -27.930 1.00 56.03 90 THR A C 1
ATOM 689 O O . THR A 1 90 ? 34.002 -12.596 -28.899 1.00 56.03 90 THR A O 1
ATOM 692 N N . THR A 1 91 ? 33.728 -13.199 -26.758 1.00 51.94 91 THR A N 1
ATOM 693 C CA . THR A 1 91 ? 34.976 -13.970 -26.651 1.00 51.94 91 THR A CA 1
ATOM 694 C C . THR A 1 91 ? 34.764 -15.153 -25.708 1.00 51.94 91 THR A C 1
ATOM 696 O O . THR A 1 91 ? 34.455 -14.938 -24.536 1.00 51.94 91 THR A O 1
ATOM 699 N N . PRO A 1 92 ? 34.928 -16.396 -26.185 1.00 65.62 92 PRO A N 1
ATOM 700 C CA . PRO A 1 92 ? 34.978 -17.577 -25.340 1.00 65.62 92 PRO A CA 1
ATOM 701 C C . PRO A 1 92 ? 36.405 -17.749 -24.808 1.00 65.62 92 PRO A C 1
ATOM 703 O O . PRO A 1 92 ? 37.317 -17.989 -25.598 1.00 65.62 92 PRO A O 1
ATOM 706 N N . ARG A 1 93 ? 36.616 -17.645 -23.489 1.00 52.72 93 ARG A N 1
ATOM 707 C CA . ARG A 1 93 ? 37.732 -18.341 -22.830 1.00 52.72 93 ARG A CA 1
ATOM 708 C C . ARG A 1 93 ? 37.579 -18.410 -21.313 1.00 52.72 93 ARG A C 1
ATOM 710 O O . ARG A 1 93 ? 37.360 -17.400 -20.655 1.00 52.72 93 ARG A O 1
ATOM 717 N N . ASP A 1 94 ? 37.730 -19.633 -20.823 1.00 55.84 94 ASP A N 1
ATOM 718 C CA . ASP A 1 94 ? 37.762 -20.114 -19.446 1.00 55.84 94 ASP A CA 1
ATOM 719 C C . ASP A 1 94 ? 38.299 -19.142 -18.386 1.00 55.84 94 ASP A C 1
ATOM 721 O O . ASP A 1 94 ? 39.506 -19.017 -18.179 1.00 55.84 94 ASP A O 1
ATOM 725 N N . ALA A 1 95 ? 37.385 -18.557 -17.614 1.00 61.31 95 ALA A N 1
ATOM 726 C CA . ALA A 1 95 ? 37.651 -18.180 -16.233 1.00 61.31 95 ALA A CA 1
ATOM 727 C C . ALA A 1 95 ? 36.376 -18.414 -15.402 1.00 61.31 95 ALA A C 1
ATOM 729 O O . ALA A 1 95 ? 35.316 -17.901 -15.773 1.00 61.31 95 ALA A O 1
ATOM 730 N N . PRO A 1 96 ? 36.427 -19.189 -14.301 1.00 62.75 96 PRO A N 1
ATOM 731 C CA . PRO A 1 96 ? 35.271 -19.371 -13.435 1.00 62.75 96 PRO A CA 1
ATOM 732 C C . PRO A 1 96 ? 34.883 -18.020 -12.811 1.00 62.75 96 PRO A C 1
ATOM 734 O O . PRO A 1 96 ? 35.742 -17.347 -12.231 1.00 62.75 96 PRO A O 1
ATOM 737 N N . PRO A 1 97 ? 33.612 -17.590 -12.911 1.00 58.84 97 PRO A N 1
ATOM 738 C CA . PRO A 1 97 ? 33.167 -16.369 -12.263 1.00 58.84 97 PRO A CA 1
ATOM 739 C C . PRO A 1 97 ? 33.272 -16.545 -10.747 1.00 58.84 97 PRO A C 1
ATOM 741 O O . PRO A 1 97 ? 32.683 -17.451 -10.158 1.00 58.84 97 PRO A O 1
ATOM 744 N N . SER A 1 98 ? 34.056 -15.666 -10.123 1.00 58.59 98 SER A N 1
ATOM 745 C CA . SER A 1 98 ? 34.193 -15.552 -8.674 1.00 58.59 98 SER A CA 1
ATOM 746 C C . SER A 1 98 ? 32.809 -15.406 -8.030 1.00 58.59 98 SER A C 1
ATOM 748 O O . SER A 1 98 ? 32.148 -14.374 -8.157 1.00 58.59 98 SER A O 1
ATOM 750 N N . GLN A 1 99 ? 32.371 -16.457 -7.333 1.00 58.38 99 GLN A N 1
ATOM 751 C CA . GLN A 1 99 ? 31.065 -16.591 -6.671 1.00 58.38 99 GLN A CA 1
ATOM 752 C C . GLN A 1 99 ? 30.874 -15.650 -5.461 1.00 58.38 99 GLN A C 1
ATOM 754 O O . GLN A 1 99 ? 29.900 -15.766 -4.723 1.00 58.38 99 GLN A O 1
ATOM 759 N N . ALA A 1 100 ? 31.773 -14.690 -5.238 1.00 58.81 100 ALA A N 1
ATOM 760 C CA . ALA A 1 100 ? 31.798 -13.886 -4.019 1.00 58.81 100 ALA A CA 1
ATOM 761 C C . ALA A 1 100 ? 30.689 -12.816 -3.921 1.00 58.81 100 ALA A C 1
ATOM 763 O O . ALA A 1 100 ? 30.483 -12.265 -2.844 1.00 58.81 100 ALA A O 1
ATOM 764 N N . ARG A 1 101 ? 29.964 -12.497 -5.005 1.00 56.16 101 ARG A N 1
ATOM 765 C CA . ARG A 1 101 ? 28.996 -11.377 -5.007 1.00 56.16 101 ARG A CA 1
ATOM 766 C C . ARG A 1 101 ? 27.529 -11.754 -4.794 1.00 56.16 101 ARG A C 1
ATOM 768 O O . ARG A 1 101 ? 26.724 -10.860 -4.570 1.00 56.16 101 ARG A O 1
ATOM 775 N N . VAL A 1 102 ? 27.171 -13.039 -4.807 1.00 57.38 102 VAL A N 1
ATOM 776 C CA . VAL A 1 102 ? 25.766 -13.469 -4.629 1.00 57.38 102 VAL A CA 1
ATOM 777 C C . VAL A 1 102 ? 25.360 -13.530 -3.146 1.00 57.38 102 VAL A C 1
ATOM 779 O O . VAL A 1 102 ? 24.183 -13.430 -2.818 1.00 57.38 102 VAL A O 1
ATOM 782 N N . ASN A 1 103 ? 26.327 -13.593 -2.226 1.00 56.31 103 ASN A N 1
ATOM 783 C CA . ASN A 1 103 ? 26.041 -13.771 -0.798 1.00 56.31 103 ASN A CA 1
ATOM 784 C C . ASN A 1 103 ? 25.580 -12.491 -0.080 1.00 56.31 103 ASN A C 1
ATOM 786 O O . ASN A 1 103 ? 24.908 -12.587 0.942 1.00 56.31 103 ASN A O 1
ATOM 790 N N . HIS A 1 104 ? 25.905 -11.303 -0.600 1.00 57.72 104 HIS A N 1
ATOM 791 C CA . HIS A 1 104 ? 25.574 -10.045 0.083 1.00 57.72 104 HIS A CA 1
ATOM 792 C C . HIS A 1 104 ? 24.086 -9.686 -0.023 1.00 57.72 104 HIS A C 1
ATOM 794 O O . HIS A 1 104 ? 23.466 -9.356 0.982 1.00 57.72 104 HIS A O 1
ATOM 800 N N . ALA A 1 105 ? 23.487 -9.856 -1.206 1.00 60.50 105 ALA A N 1
ATOM 801 C CA . ALA A 1 105 ? 22.068 -9.562 -1.415 1.00 60.50 105 ALA A CA 1
ATOM 802 C C . ALA A 1 105 ? 21.146 -10.478 -0.585 1.00 60.50 105 ALA A C 1
ATOM 804 O O . ALA A 1 105 ? 20.090 -10.056 -0.127 1.00 60.50 105 ALA A O 1
ATOM 805 N N . SER A 1 106 ? 21.565 -11.724 -0.331 1.00 70.50 106 SER A N 1
ATOM 806 C CA . SER A 1 106 ? 20.801 -12.653 0.512 1.00 70.50 106 SER A CA 1
ATOM 807 C C . SER A 1 106 ? 20.861 -12.305 2.005 1.00 70.50 106 SER A C 1
ATOM 809 O O . SER A 1 106 ? 19.997 -12.744 2.764 1.00 70.50 106 SER A O 1
ATOM 811 N N . GLN A 1 107 ? 21.879 -11.562 2.449 1.00 74.12 107 GLN A N 1
ATOM 812 C CA . GLN A 1 107 ? 22.046 -11.208 3.858 1.00 74.12 107 GLN A CA 1
ATOM 813 C C . GLN A 1 107 ? 21.154 -10.024 4.251 1.00 74.12 107 GLN A C 1
ATOM 815 O O . GLN A 1 107 ? 20.589 -10.024 5.346 1.00 74.12 107 GLN A O 1
ATOM 820 N N . GLU A 1 108 ? 20.989 -9.055 3.348 1.00 75.75 108 GLU A N 1
ATOM 821 C CA . GLU A 1 108 ? 20.123 -7.891 3.559 1.00 75.75 108 GLU A CA 1
ATOM 822 C C . GLU A 1 108 ? 18.644 -8.305 3.662 1.00 75.75 108 GLU A C 1
ATOM 824 O O . GLU A 1 108 ? 17.976 -7.914 4.621 1.00 75.75 108 GLU A O 1
ATOM 829 N N . ASP A 1 109 ? 18.173 -9.215 2.796 1.00 86.06 109 ASP A N 1
ATOM 830 C CA . ASP A 1 109 ? 16.802 -9.764 2.854 1.00 86.06 109 ASP A CA 1
ATOM 831 C C . ASP A 1 109 ? 16.531 -10.506 4.179 1.00 86.06 109 ASP A C 1
ATOM 833 O O . ASP A 1 109 ? 15.471 -10.368 4.794 1.00 86.06 109 ASP A O 1
ATOM 837 N N . SER A 1 110 ? 17.519 -11.249 4.694 1.00 90.81 110 SER A N 1
ATOM 838 C CA . SER A 1 110 ? 17.379 -11.945 5.978 1.00 90.81 110 SER A CA 1
ATOM 839 C C . SER A 1 110 ? 17.294 -10.989 7.171 1.00 90.81 110 SER A C 1
ATOM 841 O O . SER A 1 110 ? 16.638 -11.322 8.162 1.00 90.81 110 SER A O 1
ATOM 843 N N . HIS A 1 111 ? 17.979 -9.846 7.119 1.00 94.25 111 HIS A N 1
ATOM 844 C CA . HIS A 1 111 ? 17.931 -8.846 8.183 1.00 94.25 111 HIS A CA 1
ATOM 845 C C . HIS A 1 111 ? 16.593 -8.103 8.175 1.00 94.25 111 HIS A C 1
ATOM 847 O O . HIS A 1 111 ? 15.967 -7.952 9.224 1.00 94.25 111 HIS A O 1
ATOM 853 N N . GLU A 1 112 ? 16.112 -7.721 6.992 1.00 93.88 112 GLU A N 1
ATOM 854 C CA . GLU A 1 112 ? 14.809 -7.077 6.829 1.00 93.88 112 GLU A CA 1
ATOM 855 C C . GLU A 1 112 ? 13.668 -7.973 7.333 1.00 93.88 112 GLU A C 1
ATOM 857 O O . GLU A 1 112 ? 12.844 -7.533 8.137 1.00 93.88 112 GLU A O 1
ATOM 862 N N . ARG A 1 113 ? 13.675 -9.268 6.981 1.00 95.12 113 ARG A N 1
ATOM 863 C CA . ARG A 1 113 ? 12.695 -10.239 7.505 1.00 95.12 113 ARG A CA 1
ATOM 864 C C . ARG A 1 113 ? 12.695 -10.325 9.028 1.00 95.12 113 ARG A C 1
ATOM 866 O O . ARG A 1 113 ? 11.626 -10.452 9.623 1.00 95.12 113 ARG A O 1
ATOM 873 N N . ARG A 1 114 ? 13.869 -10.249 9.664 1.00 97.31 114 ARG A N 1
ATOM 874 C CA . ARG A 1 114 ? 13.983 -10.275 11.129 1.00 97.31 114 ARG A CA 1
ATOM 875 C C . ARG A 1 114 ? 13.345 -9.036 11.758 1.00 97.31 114 ARG A C 1
ATOM 877 O O . ARG A 1 114 ? 12.577 -9.183 12.701 1.00 97.31 114 ARG A O 1
ATOM 884 N N . LEU A 1 115 ? 13.610 -7.849 11.214 1.00 97.81 115 LEU A N 1
ATOM 885 C CA . LEU A 1 115 ? 13.023 -6.599 11.709 1.00 97.81 115 LEU A CA 1
ATOM 886 C C . LEU A 1 115 ? 11.497 -6.580 11.563 1.00 97.81 115 LEU A C 1
ATOM 888 O O . LEU A 1 115 ? 10.793 -6.143 12.471 1.00 97.81 115 LEU A O 1
ATOM 892 N N . ILE A 1 116 ? 10.974 -7.081 10.440 1.00 97.38 116 ILE A N 1
ATOM 893 C CA . ILE A 1 116 ? 9.525 -7.205 10.228 1.00 97.38 116 ILE A CA 1
ATOM 894 C C . ILE A 1 116 ? 8.913 -8.157 11.262 1.00 97.38 116 ILE A C 1
ATOM 896 O O . ILE A 1 116 ? 7.862 -7.862 11.830 1.00 97.38 116 ILE A O 1
ATOM 900 N N . GLN A 1 117 ? 9.578 -9.282 11.537 1.00 97.81 117 GLN A N 1
ATOM 901 C CA . GLN A 1 117 ? 9.119 -10.250 12.531 1.00 97.81 117 GLN A CA 1
ATOM 902 C C . GLN A 1 117 ? 9.097 -9.658 13.950 1.00 97.81 117 GLN A C 1
ATOM 904 O O . GLN A 1 117 ? 8.130 -9.870 14.678 1.00 97.81 117 GLN A O 1
ATOM 909 N N . GLU A 1 118 ? 10.119 -8.888 14.322 1.00 98.38 118 GLU A N 1
ATOM 910 C CA . GLU A 1 118 ? 10.206 -8.208 15.619 1.00 98.38 118 GLU A CA 1
ATOM 911 C C . GLU A 1 118 ? 9.099 -7.155 15.779 1.00 98.38 118 GLU A C 1
ATOM 913 O O . GLU A 1 118 ? 8.335 -7.200 16.741 1.00 98.38 118 GLU A O 1
ATOM 918 N N . ARG A 1 119 ? 8.907 -6.295 14.769 1.00 98.31 119 ARG A N 1
ATOM 919 C CA . ARG A 1 119 ? 7.814 -5.302 14.722 1.00 98.31 119 ARG A CA 1
ATOM 920 C C . ARG A 1 119 ? 6.434 -5.945 14.855 1.00 98.31 119 ARG A C 1
ATOM 922 O O . ARG A 1 119 ? 5.557 -5.418 15.537 1.00 98.31 119 ARG A O 1
ATOM 929 N N . PHE A 1 120 ? 6.224 -7.078 14.188 1.00 98.62 120 PHE A N 1
ATOM 930 C CA . PHE A 1 120 ? 4.969 -7.817 14.277 1.00 98.62 120 PHE A CA 1
ATOM 931 C C . PHE A 1 120 ? 4.745 -8.379 15.687 1.00 98.62 120 PHE A C 1
ATOM 933 O O . PHE A 1 120 ? 3.632 -8.331 16.210 1.00 98.62 120 PHE A O 1
ATOM 940 N N . GLN A 1 121 ? 5.804 -8.868 16.332 1.00 98.50 121 GLN A N 1
ATOM 941 C CA . GLN A 1 121 ? 5.732 -9.376 17.697 1.00 98.50 121 GLN A CA 1
ATOM 942 C C . GLN A 1 121 ? 5.430 -8.265 18.715 1.00 98.50 121 GLN A C 1
ATOM 944 O O . GLN A 1 121 ? 4.590 -8.468 19.592 1.00 98.50 121 GLN A O 1
ATOM 949 N N . GLU A 1 122 ? 6.040 -7.086 18.567 1.00 98.44 122 GLU A N 1
ATOM 950 C CA . GLU A 1 122 ? 5.725 -5.902 19.380 1.00 98.44 122 GLU A CA 1
ATOM 951 C C . GLU A 1 122 ? 4.259 -5.477 19.231 1.00 98.44 122 GLU A C 1
ATOM 953 O O . GLU A 1 122 ? 3.586 -5.194 20.221 1.00 98.44 122 GLU A O 1
ATOM 958 N N . MET A 1 123 ? 3.729 -5.491 18.005 1.00 98.56 123 MET A N 1
ATOM 959 C CA . MET A 1 123 ? 2.326 -5.159 17.743 1.00 98.56 123 MET A CA 1
ATOM 960 C C . MET A 1 123 ? 1.365 -6.110 18.471 1.00 98.56 123 MET A C 1
ATOM 962 O O . MET A 1 123 ? 0.405 -5.661 19.098 1.00 98.56 123 MET A O 1
ATOM 966 N N . LEU A 1 124 ? 1.637 -7.418 18.437 1.00 98.56 124 LEU A N 1
ATOM 967 C CA . LEU A 1 124 ? 0.833 -8.411 19.158 1.00 98.56 124 LEU A CA 1
ATOM 968 C C . LEU A 1 124 ? 0.923 -8.243 20.680 1.00 98.56 124 LEU A C 1
ATOM 970 O O . LEU A 1 124 ? -0.060 -8.466 21.390 1.00 98.56 124 LEU A O 1
ATOM 974 N N . GLN A 1 125 ? 2.092 -7.855 21.190 1.00 98.44 125 GLN A N 1
ATOM 975 C CA . GLN A 1 125 ? 2.283 -7.580 22.611 1.00 98.44 125 GLN A CA 1
ATOM 976 C C . GLN A 1 125 ? 1.451 -6.367 23.052 1.00 98.44 125 GLN A C 1
ATOM 978 O O . GLN A 1 125 ? 0.705 -6.465 24.026 1.00 98.44 125 GLN A O 1
ATOM 983 N N . LEU A 1 126 ? 1.497 -5.270 22.291 1.00 98.31 126 LEU A N 1
ATOM 984 C CA . LEU A 1 126 ? 0.686 -4.076 22.546 1.00 98.31 126 LEU A CA 1
ATOM 985 C C . LEU A 1 126 ? -0.815 -4.372 22.496 1.00 98.31 126 LEU A C 1
ATOM 987 O O . LEU A 1 126 ? -1.565 -3.895 23.346 1.00 98.31 126 LEU A O 1
ATOM 991 N N . GLN A 1 127 ? -1.262 -5.194 21.541 1.00 97.81 127 GLN A N 1
ATOM 992 C CA . GLN A 1 127 ? -2.662 -5.612 21.462 1.00 97.81 127 GLN A CA 1
ATOM 993 C C . GLN A 1 127 ? -3.104 -6.334 22.743 1.00 97.81 127 GLN A C 1
ATOM 995 O O . GLN A 1 127 ? -4.151 -6.011 23.302 1.00 97.81 127 GLN A O 1
ATOM 1000 N N . ARG A 1 128 ? -2.277 -7.252 23.256 1.00 97.88 128 ARG A N 1
ATOM 1001 C CA . ARG A 1 128 ? -2.554 -7.964 24.510 1.00 97.88 128 ARG A CA 1
ATOM 1002 C C . ARG A 1 128 ? -2.594 -7.021 25.712 1.00 97.88 128 ARG A C 1
ATOM 1004 O O . ARG A 1 128 ? -3.448 -7.176 26.581 1.00 97.88 128 ARG A O 1
ATOM 1011 N N . GLU A 1 129 ? -1.673 -6.067 25.790 1.00 97.25 129 GLU A N 1
ATOM 1012 C CA . GLU A 1 129 ? -1.638 -5.081 26.877 1.00 97.25 129 GLU A CA 1
ATOM 1013 C C . GLU A 1 129 ? -2.873 -4.180 26.857 1.00 97.25 129 GLU A C 1
ATOM 1015 O O . GLU A 1 129 ? -3.480 -3.933 27.902 1.00 97.25 129 GLU A O 1
ATOM 1020 N N . MET A 1 130 ? -3.308 -3.765 25.666 1.00 97.25 130 MET A N 1
ATOM 1021 C CA . MET A 1 130 ? -4.558 -3.036 25.485 1.00 97.25 130 MET A CA 1
ATOM 1022 C C . MET A 1 130 ? -5.749 -3.860 25.996 1.00 97.25 130 MET A C 1
ATOM 1024 O O . MET A 1 130 ? -6.534 -3.348 26.793 1.00 97.25 130 MET A O 1
ATOM 1028 N N . GLU A 1 131 ? -5.854 -5.140 25.630 1.00 95.62 131 GLU A N 1
ATOM 1029 C CA . GLU A 1 131 ? -6.921 -6.029 26.116 1.00 95.62 131 GLU A CA 1
ATOM 1030 C C . GLU A 1 131 ? -6.888 -6.216 27.641 1.00 95.62 131 GLU A C 1
ATOM 1032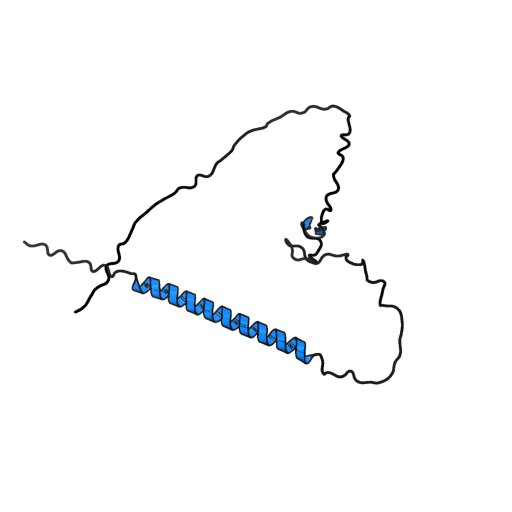 O O . GLU A 1 131 ? -7.930 -6.160 28.298 1.00 95.62 131 GLU A O 1
ATOM 1037 N N . GLN A 1 132 ? -5.703 -6.376 28.235 1.00 95.81 132 GLN A N 1
ATOM 1038 C CA . GLN A 1 132 ? -5.554 -6.472 29.690 1.00 95.81 132 GLN A CA 1
ATOM 1039 C C . GLN A 1 132 ? -5.987 -5.182 30.391 1.00 95.81 132 GLN A C 1
ATOM 1041 O O . GLN A 1 132 ? -6.676 -5.234 31.411 1.00 95.81 132 GLN A O 1
ATOM 1046 N N . SER A 1 133 ? -5.647 -4.019 29.829 1.00 94.81 133 SER A N 1
ATOM 1047 C CA . SER A 1 133 ? -6.033 -2.724 30.398 1.00 94.81 133 SER A CA 1
ATOM 1048 C C . SER A 1 133 ? -7.555 -2.537 30.457 1.00 94.81 133 SER A C 1
ATOM 1050 O O . SER A 1 133 ? -8.068 -1.929 31.400 1.00 94.81 133 SER A O 1
ATOM 1052 N N . LEU A 1 134 ? -8.284 -3.111 29.493 1.00 91.81 134 LEU A N 1
ATOM 1053 C CA . LEU A 1 134 ? -9.745 -3.087 29.460 1.00 91.81 134 LEU A CA 1
ATOM 1054 C C . LEU A 1 134 ? -10.356 -4.021 30.514 1.00 91.81 134 LEU A C 1
ATOM 1056 O O . LEU A 1 134 ? -11.376 -3.677 31.111 1.00 91.81 134 LEU A O 1
ATOM 1060 N N . GLN A 1 135 ? -9.721 -5.160 30.808 1.00 87.38 135 GLN A N 1
ATOM 1061 C CA . GLN A 1 135 ? -10.201 -6.079 31.847 1.00 87.38 135 GLN A CA 1
ATOM 1062 C C . GLN A 1 135 ? -10.092 -5.480 33.254 1.00 87.38 135 GLN A C 1
ATOM 1064 O O . GLN A 1 135 ? -11.039 -5.577 34.033 1.00 87.38 135 GLN A O 1
ATOM 1069 N N . PHE A 1 136 ? -8.988 -4.796 33.573 1.00 77.88 136 PHE A N 1
ATOM 1070 C CA . PHE A 1 136 ? -8.813 -4.154 34.885 1.00 77.88 136 PHE A CA 1
ATOM 1071 C C . PHE A 1 136 ? -9.725 -2.939 35.104 1.00 77.88 136 PHE A C 1
ATOM 1073 O O . PHE A 1 136 ? -9.983 -2.561 36.245 1.00 77.88 136 PHE A O 1
ATOM 1080 N N . LYS A 1 137 ? -10.235 -2.336 34.026 1.00 69.62 137 LYS A N 1
ATOM 1081 C CA . LYS A 1 137 ? -11.153 -1.191 34.071 1.00 69.62 137 LYS A CA 1
ATOM 1082 C C . LYS A 1 137 ? -12.626 -1.569 34.109 1.00 69.62 137 LYS A C 1
ATOM 1084 O O . LYS A 1 137 ? -13.455 -0.672 34.025 1.00 69.62 137 LYS A O 1
ATOM 1089 N N . SER A 1 138 ? -12.972 -2.844 34.267 1.00 68.25 138 SER A N 1
ATOM 1090 C CA . SER A 1 138 ? -14.334 -3.197 34.660 1.00 68.25 138 SER A CA 1
ATOM 1091 C C . SER A 1 138 ? -14.460 -2.913 36.157 1.00 68.25 138 SER A C 1
ATOM 1093 O O . SER A 1 138 ? -13.966 -3.726 36.941 1.00 68.25 138 SER A O 1
ATOM 1095 N N . PRO A 1 139 ? -15.059 -1.783 36.604 1.00 65.06 139 PRO A N 1
ATOM 1096 C CA . PRO A 1 139 ? -15.415 -1.661 38.002 1.00 65.06 139 PRO A CA 1
ATOM 1097 C C . PRO A 1 139 ? -16.329 -2.843 38.270 1.00 65.06 139 PRO A C 1
ATOM 1099 O O . PRO A 1 139 ? -17.415 -2.940 37.698 1.00 65.06 139 PRO A O 1
ATOM 1102 N N . SER A 1 140 ? -15.858 -3.782 39.085 1.00 65.44 140 SER A N 1
ATOM 1103 C CA . SER A 1 140 ? -16.708 -4.788 39.686 1.00 65.44 140 SER A CA 1
ATOM 1104 C C . SER A 1 140 ? -17.842 -4.006 40.325 1.00 65.44 140 SER A C 1
ATOM 1106 O O . SER A 1 140 ? -17.643 -3.370 41.362 1.00 65.44 140 SER A O 1
ATOM 1108 N N . SER A 1 141 ? -18.989 -3.964 39.641 1.00 64.00 141 SER A N 1
ATOM 1109 C CA . SER A 1 141 ? -20.241 -3.475 40.179 1.00 64.00 141 SER A CA 1
ATOM 1110 C C . SER A 1 141 ? -20.549 -4.418 41.324 1.00 64.00 141 SER A C 1
ATOM 1112 O O . SER A 1 141 ? -21.206 -5.442 41.163 1.00 64.00 141 SER A O 1
ATOM 1114 N N . SER A 1 142 ? -19.947 -4.116 42.471 1.00 64.44 142 SER A N 1
ATOM 1115 C CA . SER A 1 142 ? -20.318 -4.652 43.756 1.00 64.44 142 SER A CA 1
ATOM 1116 C C . SER A 1 142 ? -21.731 -4.145 43.945 1.00 64.44 142 SER A C 1
ATOM 1118 O O . SER A 1 142 ? -21.957 -3.000 44.332 1.00 64.44 142 SER A O 1
ATOM 1120 N N . ILE A 1 143 ? -22.677 -4.961 43.487 1.00 69.81 143 ILE A N 1
ATOM 1121 C CA . ILE A 1 143 ? -24.093 -4.795 43.741 1.00 69.81 143 ILE A CA 1
ATOM 1122 C C . ILE A 1 143 ? -24.183 -4.827 45.257 1.00 69.81 143 ILE A C 1
ATOM 1124 O O . ILE A 1 143 ? -24.113 -5.891 45.866 1.00 69.81 143 ILE A O 1
ATOM 1128 N N . VAL A 1 144 ? -24.225 -3.645 45.864 1.00 73.00 144 VAL A N 1
ATOM 1129 C CA . VAL A 1 144 ? -24.463 -3.503 47.291 1.00 73.00 144 VAL A CA 1
ATOM 1130 C C . VAL A 1 144 ? -25.865 -4.069 47.508 1.00 73.00 144 VAL A C 1
ATOM 1132 O O . VAL A 1 144 ? -26.818 -3.512 46.957 1.00 73.00 144 VAL A O 1
ATOM 1135 N N . PRO A 1 145 ? -26.033 -5.192 48.228 1.00 71.94 145 PRO A N 1
ATOM 1136 C CA . PRO A 1 145 ? -27.363 -5.685 48.519 1.00 71.94 145 PRO A CA 1
ATOM 1137 C C . PRO A 1 145 ? -28.023 -4.655 49.434 1.00 71.94 145 PRO A C 1
ATOM 1139 O O . PRO A 1 145 ? -27.608 -4.464 50.576 1.00 71.94 145 PRO A O 1
ATOM 1142 N N . CYS A 1 146 ? -29.020 -3.940 48.914 1.00 72.38 146 CYS A N 1
ATOM 1143 C CA . CYS A 1 146 ? -29.859 -3.072 49.724 1.00 72.38 146 CYS A CA 1
ATOM 1144 C C . CYS A 1 146 ? -30.584 -3.942 50.754 1.00 72.38 146 CYS A C 1
ATOM 1146 O O . CYS A 1 146 ? -31.559 -4.624 50.434 1.00 72.38 146 CYS A O 1
ATOM 1148 N N . CYS A 1 147 ? -30.090 -3.931 51.992 1.00 68.88 147 CYS A N 1
ATOM 1149 C CA . CYS A 1 147 ? -30.784 -4.490 53.139 1.00 68.88 147 CYS A CA 1
ATOM 1150 C C . CYS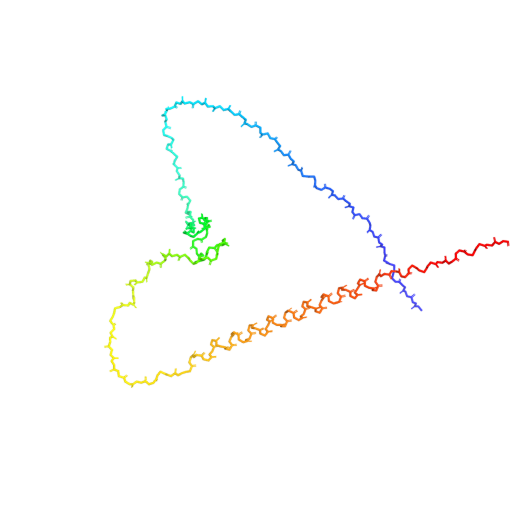 A 1 147 ? -32.133 -3.775 53.265 1.00 68.88 147 CYS A C 1
ATOM 1152 O O . CYS A 1 147 ? -32.203 -2.618 53.674 1.00 68.88 147 CYS A O 1
ATOM 1154 N N . SER A 1 148 ? -33.199 -4.463 52.865 1.00 67.69 148 SER A N 1
ATOM 1155 C CA . SER A 1 148 ? -34.565 -4.043 53.149 1.00 67.69 148 SER A CA 1
ATOM 1156 C C . SER A 1 148 ? -34.823 -4.346 54.620 1.00 67.69 148 SER A C 1
ATOM 1158 O O . SER A 1 148 ? -34.999 -5.503 54.995 1.00 67.69 148 SER A O 1
ATOM 1160 N N 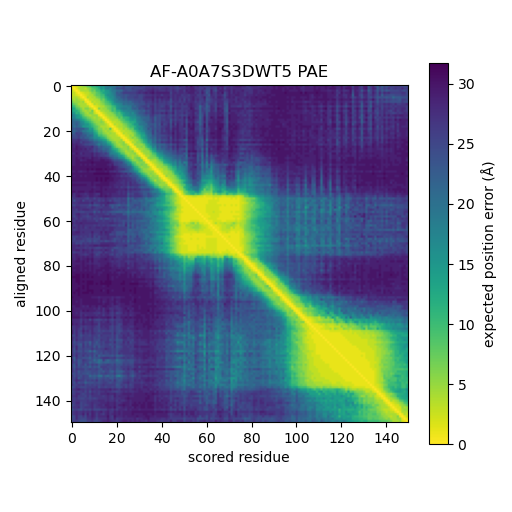. SER A 1 149 ? -34.751 -3.318 55.459 1.00 71.12 149 SER A N 1
ATOM 1161 C CA . SER A 1 149 ? -35.152 -3.405 56.862 1.00 71.12 149 SER A CA 1
ATOM 1162 C C . SER A 1 149 ? -36.670 -3.568 56.949 1.00 71.12 149 SER A C 1
ATOM 1164 O O . SER A 1 149 ? -37.405 -2.809 56.313 1.00 71.12 149 SER A O 1
ATOM 1166 N N . ALA A 1 150 ? -37.109 -4.551 57.736 1.00 68.88 150 ALA A N 1
ATOM 1167 C CA . ALA A 1 150 ? -38.481 -4.725 58.206 1.00 68.88 150 ALA A CA 1
ATOM 1168 C C . ALA A 1 150 ? -38.567 -4.329 59.684 1.00 68.88 150 ALA A C 1
ATOM 1170 O O . ALA A 1 150 ? -37.553 -4.533 60.395 1.00 68.88 150 ALA A O 1
#

Foldseek 3Di:
DDDDDDDDDDDDDDDDPDDDDDDDDDDDDDDDDDDDDPPPPPPCPVQQQFDADPPPRDTGRHPPDQADPPPRDGDPDPPPPPPPDDDDDDDDDDDPPDPPPPPPVVVVVVVVVVVVVVVVVVVVVVVVVVVVVVVVPPPPPPVPPPPPDD